Protein AF-X1M736-F1 (afdb_monomer_lite)

Sequence (127 aa):
PAIGIEYVVLSVEKREENIPIGVEASSPGFAVMFVMMGVCFAGVAMVQERHNKTLARLLTTPTEKFFIISGKMLGFFLVGFIQFMILILFGQLVLKVNWGNLPLGVLLLVVSYVLSVTGLGTLLSVV

InterPro domains:
  IPR013525 ABC-2 type transporter, transmembrane domain [PF12698] (29-126)
  IPR051449 ABC-2 integral membrane transporter component [PTHR30294] (28-126)

Radius of gyration: 24.33 Å; chains: 1; bounding box: 72×40×66 Å

Foldseek 3Di:
DDPDDPPPPPPPPPPCPVPPPPCQVVLVVVLLVVLLVLLLVLLVVLLVCVVVCVVVVVVVDPDDPVVVLVVSLVVSLVVSLVSSVVSVVCCCPPVVHPPDPDVVVVNVVSNVSSNVSSVVSSVSNVD

Secondary structure (DSSP, 8-state):
---------------------SHHHHHHHHHHHHHHHHHHHHHHHHHHHHHTTHHHHHTTSS--HHHHHHHHHHHHHHHHHHHHHHHHHHHHHTS-----S-HHHHHHHHHHHHHHHHHHHHHHHH-

Organism: NCBI:txid412755

Structure (mmCIF, N/CA/C/O backbone):
data_AF-X1M736-F1
#
_entry.id   AF-X1M736-F1
#
loop_
_atom_site.group_PDB
_atom_site.id
_atom_site.type_symbol
_atom_site.label_atom_id
_atom_site.label_alt_id
_atom_site.label_comp_id
_atom_site.label_asym_id
_atom_site.label_entity_id
_atom_site.label_seq_id
_atom_site.pdbx_PDB_ins_code
_atom_site.Cartn_x
_atom_site.Cartn_y
_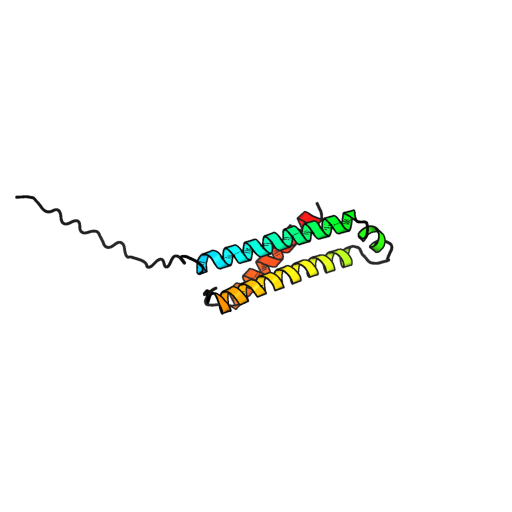atom_site.Cartn_z
_atom_site.occupancy
_atom_site.B_iso_or_equiv
_atom_site.auth_seq_id
_atom_site.auth_comp_id
_atom_site.auth_asym_id
_atom_site.auth_atom_id
_atom_site.pdbx_PDB_model_num
ATOM 1 N N . PRO A 1 1 ? 49.193 28.338 -42.596 1.00 42.94 1 PRO A N 1
ATOM 2 C CA . PRO A 1 1 ? 49.252 27.012 -41.938 1.00 42.94 1 PRO A CA 1
ATOM 3 C C . PRO A 1 1 ? 48.412 27.014 -40.651 1.00 42.94 1 PRO A C 1
ATOM 5 O O . PRO A 1 1 ? 48.881 27.448 -39.605 1.00 42.94 1 PRO A O 1
ATOM 8 N N . ALA A 1 2 ? 47.139 26.624 -40.758 1.00 45.28 2 ALA A N 1
ATOM 9 C CA . ALA A 1 2 ? 46.267 26.455 -39.601 1.00 45.28 2 ALA A CA 1
ATOM 10 C C . ALA A 1 2 ? 46.604 25.111 -38.943 1.00 45.28 2 ALA A C 1
ATOM 12 O O . ALA A 1 2 ? 46.474 24.063 -39.571 1.00 45.28 2 ALA A O 1
ATOM 13 N N . ILE A 1 3 ? 47.107 25.159 -37.711 1.00 56.50 3 ILE A N 1
ATOM 14 C CA . ILE A 1 3 ? 47.370 23.974 -36.895 1.00 56.50 3 ILE A CA 1
ATOM 15 C C . ILE A 1 3 ? 46.004 23.414 -36.492 1.00 56.50 3 ILE A C 1
ATOM 17 O O . ILE A 1 3 ? 45.302 24.002 -35.672 1.00 56.50 3 ILE A O 1
ATOM 21 N N . GLY A 1 4 ? 45.602 22.316 -37.134 1.00 55.03 4 GLY A N 1
ATOM 22 C CA . GLY A 1 4 ? 44.429 21.544 -36.747 1.00 55.03 4 GLY A CA 1
ATOM 23 C C . GLY A 1 4 ? 44.719 20.852 -35.425 1.00 55.03 4 GLY A C 1
ATOM 24 O O . GLY A 1 4 ? 45.518 19.922 -35.375 1.00 55.03 4 GLY A O 1
ATOM 25 N N . ILE A 1 5 ? 44.112 21.337 -34.346 1.00 62.44 5 ILE A N 1
ATOM 26 C CA . ILE A 1 5 ? 44.123 20.624 -33.074 1.00 62.44 5 ILE A CA 1
ATOM 27 C C . ILE A 1 5 ? 43.074 19.524 -33.202 1.00 62.44 5 ILE A C 1
ATOM 29 O O . ILE A 1 5 ? 41.871 19.778 -33.151 1.00 62.44 5 ILE A O 1
ATOM 33 N N . GLU A 1 6 ? 43.557 18.308 -33.432 1.00 60.00 6 GLU A N 1
ATOM 34 C CA . GLU A 1 6 ? 42.785 17.078 -33.355 1.00 60.00 6 GLU A CA 1
ATOM 35 C C . GLU A 1 6 ? 42.368 16.896 -31.895 1.00 60.00 6 GLU A C 1
ATOM 37 O O . GLU A 1 6 ? 43.147 16.478 -31.037 1.00 60.00 6 GLU A O 1
ATOM 42 N N . TYR A 1 7 ? 41.141 17.306 -31.578 1.00 61.19 7 TYR A N 1
ATOM 43 C CA . TYR A 1 7 ? 40.526 16.960 -30.311 1.00 61.19 7 TYR A CA 1
ATOM 44 C C . TYR A 1 7 ? 40.247 15.460 -30.364 1.00 61.19 7 TYR A C 1
ATOM 46 O O . TYR A 1 7 ? 39.211 14.999 -30.838 1.00 61.19 7 TYR A O 1
ATOM 54 N N . VAL A 1 8 ? 41.203 14.677 -29.874 1.00 55.94 8 VAL A N 1
ATOM 55 C CA . VAL A 1 8 ? 40.929 13.327 -29.399 1.00 55.94 8 VAL A CA 1
ATOM 56 C C . VAL A 1 8 ? 39.998 13.508 -28.208 1.00 55.94 8 VAL A C 1
ATOM 58 O O . VAL A 1 8 ? 40.424 13.652 -27.062 1.00 55.94 8 VAL A O 1
ATOM 61 N N . VAL A 1 9 ? 38.700 13.582 -28.500 1.00 59.16 9 VAL A N 1
ATOM 62 C CA . VAL A 1 9 ? 37.664 13.279 -27.527 1.00 59.16 9 VAL A CA 1
ATOM 63 C C . VAL A 1 9 ? 37.943 11.849 -27.115 1.00 59.16 9 VAL A C 1
ATOM 65 O O . VAL A 1 9 ? 37.606 10.900 -27.820 1.00 59.16 9 VAL A O 1
ATOM 68 N N . LEU A 1 10 ? 38.658 11.716 -25.996 1.00 52.56 10 LEU A N 1
ATOM 69 C CA . LEU A 1 10 ? 38.696 10.494 -25.222 1.00 52.56 10 LEU A CA 1
ATOM 70 C C . LEU A 1 10 ? 37.259 10.003 -25.189 1.00 52.56 10 LEU A C 1
ATOM 72 O O . LEU A 1 10 ? 36.377 10.700 -24.686 1.00 52.56 10 LEU A O 1
ATOM 76 N N . SER A 1 11 ? 37.045 8.869 -25.850 1.00 49.75 11 SER A N 1
ATOM 77 C CA . SER A 1 11 ? 35.806 8.125 -25.833 1.00 49.75 11 SER A CA 1
ATOM 78 C C . SER A 1 11 ? 35.463 7.928 -24.365 1.00 49.75 11 SER A C 1
ATOM 80 O O . SER A 1 11 ? 35.988 7.021 -23.724 1.00 49.75 11 SER A O 1
ATOM 82 N N . VAL A 1 12 ? 34.641 8.830 -23.816 1.00 52.44 12 VAL A N 1
ATOM 83 C CA . VAL A 1 12 ? 33.889 8.579 -22.597 1.00 52.44 12 VAL A CA 1
ATOM 84 C C . VAL A 1 12 ? 33.174 7.300 -22.937 1.00 52.44 12 VAL A C 1
ATOM 86 O O . VAL A 1 12 ? 32.336 7.291 -23.840 1.00 52.44 12 VAL A O 1
ATOM 89 N N . GLU A 1 13 ? 33.635 6.217 -22.322 1.00 48.62 13 GLU A N 1
ATOM 90 C CA . GLU A 1 13 ? 33.016 4.918 -22.408 1.00 48.62 13 GLU A CA 1
ATOM 91 C C . GLU A 1 13 ? 31.526 5.169 -22.272 1.00 48.62 13 GLU A C 1
ATOM 93 O O . GLU A 1 13 ? 31.043 5.575 -21.211 1.00 48.62 13 GLU A O 1
ATOM 98 N N . LYS A 1 14 ? 30.817 5.048 -23.397 1.00 46.84 14 LYS A N 1
ATOM 99 C CA . LYS A 1 14 ? 29.372 5.088 -23.434 1.00 46.84 14 LYS A CA 1
ATOM 100 C C . LYS A 1 14 ? 28.969 3.782 -22.782 1.00 46.84 14 LYS A C 1
ATOM 102 O O . LYS A 1 14 ? 28.615 2.818 -23.449 1.00 46.84 14 LYS A O 1
ATOM 107 N N . ARG A 1 15 ? 29.105 3.743 -21.455 1.00 46.59 15 ARG A N 1
ATOM 108 C CA . ARG A 1 15 ? 28.325 2.879 -20.605 1.00 46.59 15 ARG A CA 1
ATOM 109 C C . ARG A 1 15 ? 26.919 3.183 -21.078 1.00 46.59 15 ARG A C 1
ATOM 111 O O . ARG A 1 15 ? 26.453 4.313 -20.928 1.00 46.59 15 ARG A O 1
ATOM 118 N N . GLU A 1 16 ? 26.311 2.235 -21.778 1.00 49.12 16 GLU A N 1
ATOM 119 C CA . GLU A 1 16 ? 24.872 2.219 -21.953 1.00 49.12 16 GLU A CA 1
ATOM 120 C C . GLU A 1 16 ? 24.294 2.105 -20.545 1.00 49.12 16 GLU A C 1
ATOM 122 O O . GLU A 1 16 ? 23.939 1.038 -20.052 1.00 49.12 16 GLU A O 1
ATOM 127 N N . GLU A 1 17 ? 24.303 3.227 -19.834 1.00 49.50 17 GLU A N 1
ATOM 128 C CA . GLU A 1 17 ? 23.457 3.472 -18.702 1.00 49.50 17 GLU A CA 1
ATOM 129 C C . GLU A 1 17 ? 22.079 3.513 -19.331 1.00 49.50 17 GLU A C 1
ATOM 131 O O . GLU A 1 17 ? 21.627 4.523 -19.868 1.00 49.50 17 GLU A O 1
ATOM 136 N N . ASN A 1 18 ? 21.498 2.321 -19.420 1.00 50.50 18 ASN A N 1
ATOM 137 C CA . ASN A 1 18 ? 20.158 2.069 -19.893 1.00 50.50 18 ASN A CA 1
ATOM 138 C C . ASN A 1 18 ? 19.234 2.630 -18.810 1.00 50.50 18 ASN A C 1
ATOM 140 O O . ASN A 1 18 ? 18.670 1.899 -18.002 1.00 50.50 18 ASN A O 1
ATOM 144 N N . ILE A 1 19 ? 19.220 3.962 -18.698 1.00 54.72 19 ILE A N 1
ATOM 145 C CA . ILE A 1 19 ? 18.288 4.711 -17.874 1.00 54.72 19 ILE A CA 1
ATOM 146 C C . ILE A 1 19 ? 16.929 4.321 -18.443 1.00 54.72 19 ILE A C 1
ATOM 148 O O . ILE A 1 19 ? 16.674 4.644 -19.607 1.00 54.72 19 ILE A O 1
ATOM 152 N N . PRO A 1 20 ? 16.085 3.589 -17.698 1.00 57.00 20 PRO A N 1
ATOM 153 C CA . PRO A 1 20 ? 14.791 3.200 -18.218 1.00 57.00 20 PRO A CA 1
ATOM 154 C C . PRO A 1 20 ? 14.022 4.489 -18.519 1.00 57.00 20 PRO A C 1
ATOM 156 O O . PRO A 1 20 ? 13.651 5.238 -17.619 1.00 57.00 20 PRO A O 1
ATOM 159 N N . ILE A 1 21 ? 13.845 4.801 -19.799 1.00 61.88 21 ILE A N 1
ATOM 160 C CA . ILE A 1 21 ? 13.140 5.993 -20.265 1.00 61.88 21 ILE A CA 1
ATOM 161 C C . ILE A 1 21 ? 11.727 5.585 -20.682 1.00 61.88 21 ILE A C 1
ATOM 163 O O . ILE A 1 21 ? 11.530 4.647 -21.448 1.00 61.88 21 ILE A O 1
ATOM 167 N N . GLY A 1 22 ? 10.718 6.285 -20.160 1.00 70.25 22 GLY A N 1
ATOM 168 C CA . GLY A 1 22 ? 9.310 6.048 -20.493 1.00 70.25 22 GLY A CA 1
ATOM 169 C C . GLY A 1 22 ? 8.551 5.186 -19.478 1.00 70.25 22 GLY A C 1
ATOM 170 O O . GLY A 1 22 ? 8.618 5.412 -18.267 1.00 70.25 22 GLY A O 1
ATOM 171 N N . VAL A 1 23 ? 7.751 4.238 -19.977 1.00 67.69 23 VAL A N 1
ATOM 172 C CA . VAL A 1 23 ? 6.797 3.445 -19.176 1.00 67.69 23 VAL A CA 1
ATOM 173 C C . VAL A 1 23 ? 7.467 2.549 -18.135 1.00 67.69 23 VAL A C 1
ATOM 175 O O . VAL A 1 23 ? 6.888 2.345 -17.072 1.00 67.69 23 VAL A O 1
ATOM 178 N N . GLU A 1 24 ? 8.692 2.080 -18.378 1.00 69.56 24 GLU A N 1
ATOM 179 C CA . GLU A 1 24 ? 9.403 1.192 -17.449 1.00 69.56 24 GLU A CA 1
ATOM 180 C C . GLU A 1 24 ? 9.816 1.890 -16.145 1.00 69.56 24 GLU A C 1
ATOM 182 O O . GLU A 1 24 ? 9.671 1.311 -15.072 1.00 69.56 24 GLU A O 1
ATOM 187 N N . ALA A 1 25 ? 10.238 3.158 -16.207 1.00 73.00 25 ALA A N 1
ATOM 188 C CA . ALA A 1 25 ? 10.543 3.949 -15.010 1.00 73.00 25 ALA A CA 1
ATOM 189 C C . ALA A 1 25 ? 9.293 4.552 -14.354 1.00 73.00 25 ALA A C 1
ATOM 191 O O . ALA A 1 25 ? 9.259 4.755 -13.141 1.00 73.00 25 ALA A O 1
ATOM 192 N N . SER A 1 26 ? 8.253 4.835 -15.142 1.00 78.88 26 SER A N 1
ATOM 193 C CA . SER A 1 26 ? 7.039 5.495 -14.642 1.00 78.88 26 SER A CA 1
ATOM 194 C C . SER A 1 26 ? 6.057 4.511 -13.991 1.00 78.88 26 SER A C 1
ATOM 196 O O . SER A 1 26 ? 5.346 4.871 -13.052 1.00 78.88 26 SER A O 1
ATOM 198 N N . SER A 1 27 ? 6.016 3.259 -14.460 1.00 79.44 27 SER A N 1
ATOM 199 C CA . SER A 1 27 ? 5.075 2.231 -13.991 1.00 79.44 27 SER A CA 1
ATOM 200 C C . SER A 1 27 ? 5.189 1.921 -12.485 1.00 79.44 27 SER A C 1
ATOM 202 O O .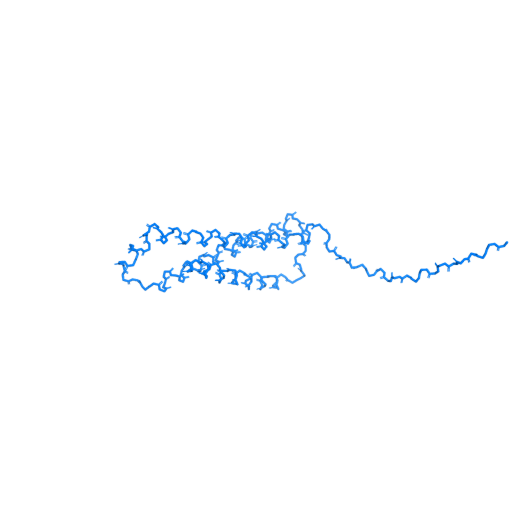 SER A 1 27 ? 4.146 1.913 -11.820 1.00 79.44 27 SER A O 1
ATOM 204 N N . PRO A 1 28 ? 6.393 1.771 -11.894 1.00 79.50 28 PRO A N 1
ATOM 205 C CA . PRO A 1 28 ? 6.537 1.595 -10.449 1.00 79.50 28 PRO A CA 1
ATOM 206 C C . PRO A 1 28 ? 6.045 2.813 -9.657 1.00 79.50 28 PRO A C 1
ATOM 208 O O . PRO A 1 28 ? 5.380 2.656 -8.635 1.00 79.50 28 PRO A O 1
ATOM 211 N N . GLY A 1 29 ? 6.315 4.028 -10.150 1.00 83.50 29 GLY A N 1
ATOM 212 C CA . GLY A 1 29 ? 5.872 5.270 -9.512 1.00 83.50 29 GLY A CA 1
ATOM 213 C C . GLY A 1 29 ? 4.349 5.377 -9.434 1.00 83.50 29 GLY A C 1
ATOM 214 O O . GLY A 1 29 ? 3.802 5.687 -8.374 1.00 83.50 29 GLY A O 1
ATOM 215 N N . PHE A 1 30 ? 3.648 5.036 -10.520 1.00 84.62 30 PHE A N 1
ATOM 216 C CA . PHE A 1 30 ? 2.185 4.980 -10.512 1.00 84.62 30 PHE A CA 1
ATOM 217 C C . PHE A 1 30 ? 1.649 3.914 -9.556 1.00 84.62 30 PHE A C 1
ATOM 219 O O . PHE A 1 30 ? 0.695 4.187 -8.828 1.00 84.62 30 PHE A O 1
ATOM 226 N N . ALA A 1 31 ? 2.264 2.729 -9.504 1.00 83.44 31 ALA A N 1
ATOM 227 C CA . ALA A 1 31 ? 1.830 1.674 -8.589 1.00 83.44 31 ALA A CA 1
ATOM 228 C C . ALA A 1 31 ? 1.905 2.112 -7.117 1.00 83.44 31 ALA A C 1
ATOM 230 O O . ALA A 1 31 ? 0.943 1.943 -6.364 1.00 83.44 31 ALA A O 1
ATOM 231 N N . VAL A 1 32 ? 3.012 2.753 -6.735 1.00 85.56 32 VAL A N 1
ATOM 232 C CA . VAL A 1 32 ? 3.209 3.342 -5.401 1.00 85.56 32 VAL A CA 1
ATOM 233 C C . VAL A 1 32 ? 2.163 4.428 -5.128 1.00 85.56 32 VAL A C 1
ATOM 235 O O . VAL A 1 32 ? 1.496 4.397 -4.094 1.00 85.56 32 VAL A O 1
ATOM 238 N N . MET A 1 33 ? 1.950 5.354 -6.067 1.00 88.38 33 MET A N 1
ATOM 239 C CA . MET A 1 33 ? 0.959 6.427 -5.921 1.00 88.38 33 MET A CA 1
ATOM 240 C C . MET A 1 33 ? -0.457 5.882 -5.687 1.00 88.38 33 MET A C 1
ATOM 242 O O . MET A 1 33 ? -1.148 6.341 -4.775 1.00 88.38 33 MET A O 1
ATOM 246 N N . PHE A 1 34 ? -0.891 4.898 -6.477 1.00 86.31 34 PHE A N 1
ATOM 247 C CA . PHE A 1 34 ? -2.230 4.320 -6.360 1.00 86.31 34 PHE A CA 1
ATOM 248 C C . PHE A 1 34 ? -2.466 3.645 -5.012 1.00 86.31 34 PHE A C 1
ATOM 250 O O . PHE A 1 34 ? -3.557 3.772 -4.452 1.00 86.31 34 PHE A O 1
ATOM 257 N N . VAL A 1 35 ? -1.459 2.957 -4.476 1.00 86.19 35 VAL A N 1
ATOM 258 C CA . VAL A 1 35 ? -1.573 2.326 -3.157 1.00 86.19 35 VAL A CA 1
ATOM 259 C C . VAL A 1 35 ? -1.558 3.352 -2.038 1.00 86.19 35 VAL A C 1
ATOM 261 O O . VAL A 1 35 ? -2.383 3.261 -1.130 1.00 86.19 35 VAL A O 1
ATOM 264 N N . MET A 1 36 ? -0.719 4.383 -2.133 1.00 87.06 36 MET A N 1
ATOM 265 C CA . MET A 1 36 ? -0.724 5.468 -1.151 1.00 87.06 36 MET A CA 1
ATOM 266 C C . MET A 1 36 ? -2.072 6.201 -1.119 1.00 87.06 36 MET A C 1
ATOM 268 O O . MET A 1 36 ? -2.628 6.462 -0.051 1.00 87.06 36 MET A O 1
ATOM 272 N N . MET A 1 37 ? -2.644 6.466 -2.294 1.00 87.88 37 MET A N 1
ATOM 273 C CA . MET A 1 37 ? -3.967 7.073 -2.431 1.00 87.88 37 MET A CA 1
ATOM 274 C C . MET A 1 37 ? -5.077 6.162 -1.887 1.00 87.88 37 MET A C 1
ATOM 276 O O . MET A 1 37 ? -5.955 6.636 -1.164 1.00 87.88 37 MET A O 1
ATOM 280 N N . GLY A 1 38 ? -5.019 4.858 -2.176 1.00 84.75 38 GLY A N 1
ATOM 281 C CA . GLY A 1 38 ? -5.961 3.868 -1.646 1.00 84.75 38 GLY A CA 1
ATOM 282 C C . GLY A 1 38 ? -5.978 3.840 -0.117 1.00 84.75 38 GLY A C 1
ATOM 283 O O . GLY A 1 38 ? -7.049 3.811 0.492 1.00 84.75 38 GLY A O 1
ATOM 284 N N . VAL A 1 39 ? -4.809 3.946 0.514 1.00 81.38 39 VAL A N 1
ATOM 285 C CA . VAL A 1 39 ? -4.712 3.985 1.975 1.00 81.38 39 VAL A CA 1
ATOM 286 C C . VAL A 1 39 ? -5.220 5.297 2.572 1.00 81.38 39 VAL A C 1
ATOM 288 O O . VAL A 1 39 ? -5.904 5.258 3.596 1.00 81.38 39 VAL A O 1
ATOM 291 N N . CYS A 1 40 ? -4.993 6.443 1.928 1.00 83.00 40 CYS A N 1
ATOM 292 C CA . CYS A 1 40 ? -5.633 7.695 2.344 1.00 83.00 40 CYS A CA 1
ATOM 293 C C . CYS A 1 40 ? -7.167 7.582 2.325 1.00 83.00 40 CYS A C 1
ATOM 295 O O . CYS A 1 40 ? -7.824 7.982 3.287 1.00 83.00 40 CYS A O 1
ATOM 297 N N . PHE A 1 41 ? -7.749 6.992 1.276 1.00 82.75 41 PHE A N 1
ATOM 298 C CA . PHE A 1 41 ? -9.197 6.770 1.221 1.00 82.75 41 PHE A CA 1
ATOM 299 C C . PHE A 1 41 ? -9.693 5.792 2.287 1.00 82.75 41 PHE A C 1
ATOM 301 O O . PHE A 1 41 ? -10.726 6.049 2.908 1.00 82.75 41 PHE A O 1
ATOM 308 N N . ALA A 1 42 ? -8.955 4.709 2.537 1.00 77.06 42 ALA A N 1
ATOM 309 C CA . ALA A 1 42 ? -9.265 3.767 3.609 1.00 77.06 42 ALA A CA 1
ATOM 310 C C . ALA A 1 42 ? -9.265 4.453 4.986 1.00 77.06 42 ALA A C 1
ATOM 312 O O . ALA A 1 42 ? -10.174 4.227 5.789 1.00 77.06 42 ALA A O 1
ATOM 313 N N . GLY A 1 43 ? -8.304 5.349 5.229 1.00 78.00 43 GLY A N 1
ATOM 314 C CA . GLY A 1 43 ? -8.249 6.138 6.457 1.00 78.00 43 GLY A CA 1
ATOM 315 C C . GLY A 1 43 ? -9.443 7.078 6.613 1.00 78.00 43 GLY A C 1
ATOM 316 O O . GLY A 1 43 ? -10.100 7.081 7.654 1.00 78.00 43 GLY A O 1
ATOM 317 N N . VAL A 1 44 ? -9.810 7.803 5.552 1.00 79.06 44 VAL A N 1
ATOM 318 C CA . VAL A 1 44 ? -11.009 8.662 5.551 1.00 79.06 44 VAL A CA 1
ATOM 319 C C . VAL A 1 44 ? -12.281 7.850 5.818 1.00 79.06 44 VAL A C 1
ATOM 321 O O . VAL A 1 44 ? -13.124 8.280 6.608 1.00 79.06 44 VAL A O 1
ATOM 324 N N . ALA A 1 45 ? -12.422 6.670 5.210 1.00 76.00 45 ALA A N 1
ATOM 325 C CA . ALA A 1 45 ? -13.569 5.789 5.432 1.00 76.00 45 ALA A CA 1
ATOM 326 C C . ALA A 1 45 ? -13.667 5.324 6.897 1.00 76.00 45 ALA A C 1
ATOM 328 O O . ALA A 1 45 ? -14.752 5.343 7.483 1.00 76.00 45 ALA A O 1
ATOM 329 N N . MET A 1 46 ? -12.533 4.984 7.516 1.00 72.00 46 MET A N 1
ATOM 330 C CA . MET A 1 46 ? -12.476 4.593 8.927 1.00 72.00 46 MET A CA 1
ATOM 331 C C . MET A 1 46 ? -12.848 5.752 9.867 1.00 72.00 46 MET A C 1
ATOM 333 O O . MET A 1 46 ? -13.600 5.557 10.829 1.00 72.00 46 MET A O 1
ATOM 337 N N . VAL A 1 47 ? -12.383 6.970 9.574 1.00 72.81 47 VAL A N 1
ATOM 338 C CA . VAL A 1 47 ? -12.759 8.180 10.326 1.00 72.81 47 VAL A CA 1
ATOM 339 C C . VAL A 1 47 ? -14.257 8.475 10.177 1.00 72.81 47 VAL A C 1
ATOM 341 O O . VAL A 1 47 ? -14.929 8.781 11.167 1.00 72.81 47 VAL A O 1
ATOM 344 N N . GLN A 1 48 ? -14.823 8.315 8.977 1.00 70.88 48 GLN A N 1
ATOM 345 C CA . GLN A 1 48 ? -16.263 8.487 8.751 1.00 70.88 48 GLN A CA 1
ATOM 346 C C . GLN A 1 48 ? -17.113 7.463 9.514 1.00 70.88 48 GLN A C 1
ATOM 348 O O . GLN A 1 48 ? -18.124 7.836 10.110 1.00 70.88 48 GLN A O 1
ATOM 353 N N . GLU A 1 49 ? -16.714 6.191 9.568 1.00 66.50 49 GLU A N 1
ATOM 354 C CA . GLU A 1 49 ? -17.417 5.180 10.374 1.00 66.50 49 GLU A CA 1
ATOM 355 C C . GLU A 1 49 ? -17.416 5.505 11.869 1.00 66.50 49 GLU A C 1
ATOM 357 O O . GLU A 1 49 ? -18.402 5.236 12.567 1.00 66.50 49 GLU A O 1
ATOM 362 N N . ARG A 1 50 ? -16.326 6.100 12.368 1.00 64.94 50 ARG A N 1
ATOM 363 C CA . ARG A 1 50 ? -16.250 6.596 13.746 1.00 64.94 50 ARG A CA 1
ATOM 364 C C . ARG A 1 50 ? -17.248 7.734 13.965 1.00 64.94 50 ARG A C 1
ATOM 366 O O . ARG A 1 50 ? -17.960 7.730 14.971 1.00 64.94 50 ARG A O 1
ATOM 373 N N . HIS A 1 51 ? -17.333 8.669 13.019 1.00 61.41 51 HIS A N 1
ATOM 374 C CA . HIS A 1 51 ? -18.226 9.826 13.102 1.00 61.41 51 HIS A CA 1
ATOM 375 C C . HIS A 1 51 ? -19.711 9.434 12.991 1.00 61.41 51 HIS A C 1
ATOM 377 O O . HIS A 1 51 ? -20.546 9.956 13.729 1.00 61.41 51 HIS A O 1
ATOM 383 N N . ASN A 1 52 ? -20.029 8.419 12.182 1.00 62.19 52 ASN A N 1
ATOM 384 C CA . ASN A 1 52 ? -21.382 7.874 12.016 1.00 62.19 52 ASN A CA 1
ATOM 385 C C . ASN A 1 52 ? -21.879 7.018 13.201 1.00 62.19 52 ASN A C 1
ATOM 387 O O . ASN A 1 52 ? -22.958 6.434 13.129 1.00 62.19 52 ASN A O 1
ATOM 391 N N . LYS A 1 53 ? -21.128 6.936 14.312 1.00 56.06 53 LYS A N 1
ATOM 392 C CA . LYS A 1 53 ? -21.489 6.208 15.549 1.00 56.06 53 LYS A CA 1
ATOM 393 C C . LYS A 1 53 ? -21.813 4.711 15.374 1.00 56.06 53 LYS A C 1
ATOM 395 O O . LYS A 1 53 ? -22.226 4.069 16.340 1.00 56.06 53 LYS A O 1
ATOM 400 N N . THR A 1 54 ? -21.541 4.096 14.221 1.00 58.41 54 THR A N 1
ATOM 401 C CA . THR A 1 54 ? -21.656 2.635 14.033 1.00 58.41 54 THR A CA 1
ATOM 402 C C . THR A 1 54 ? -20.704 1.888 14.970 1.00 58.41 54 THR A C 1
ATOM 404 O O . THR A 1 54 ? -21.070 0.870 15.556 1.00 58.41 54 THR A O 1
ATOM 407 N N . LEU A 1 55 ? -19.519 2.460 15.215 1.00 52.16 55 LEU A N 1
ATOM 408 C CA . LEU A 1 55 ? -18.547 1.946 16.182 1.00 52.16 55 LEU A CA 1
ATOM 409 C C . LEU A 1 55 ? -19.097 1.949 17.624 1.00 52.16 55 LEU A C 1
ATOM 411 O O . LEU A 1 55 ? -18.820 1.031 18.388 1.00 52.16 55 LEU A O 1
ATOM 415 N N . ALA A 1 56 ? -19.937 2.929 17.985 1.00 53.12 56 ALA A N 1
ATOM 416 C CA . ALA A 1 56 ? -20.581 2.994 19.300 1.00 53.12 56 ALA A CA 1
ATOM 417 C C . ALA A 1 56 ? -21.659 1.907 19.483 1.00 53.12 56 ALA A C 1
ATOM 419 O O . ALA A 1 56 ? -21.829 1.418 20.595 1.00 53.12 56 ALA A O 1
ATOM 420 N N . ARG A 1 57 ? -22.328 1.477 18.400 1.00 56.50 57 ARG A N 1
ATOM 421 C CA . ARG A 1 57 ? -23.260 0.327 18.399 1.00 56.50 57 ARG A CA 1
ATOM 422 C C . ARG A 1 57 ? -22.560 -1.035 18.391 1.00 56.50 57 ARG A C 1
ATOM 424 O O . ARG A 1 57 ? -23.125 -2.009 18.868 1.00 56.50 57 ARG A O 1
ATOM 431 N N . LEU A 1 58 ? -21.346 -1.132 17.853 1.00 54.81 58 LEU A N 1
ATOM 432 C CA . LEU A 1 58 ? -20.542 -2.361 17.917 1.00 54.81 58 LEU A CA 1
ATOM 433 C C . LEU A 1 58 ? -19.927 -2.567 19.310 1.00 54.81 58 LEU A C 1
ATOM 435 O O . LEU A 1 58 ? -19.841 -3.697 19.779 1.00 54.81 58 LEU A O 1
ATOM 439 N N . LEU A 1 59 ? -19.597 -1.477 20.009 1.00 53.62 59 LEU A N 1
ATOM 440 C CA . LEU A 1 59 ? -19.075 -1.482 21.381 1.00 53.62 59 LEU A CA 1
ATOM 441 C C . LEU A 1 59 ? -20.088 -1.906 22.457 1.00 53.62 59 LEU A C 1
ATOM 443 O O . LEU A 1 59 ? -19.683 -2.165 23.587 1.00 53.62 59 LEU A O 1
ATOM 447 N N . THR A 1 60 ? -21.381 -1.985 22.132 1.00 54.59 60 THR A N 1
ATOM 448 C CA . THR A 1 60 ? -22.404 -2.554 23.028 1.00 54.59 60 THR A CA 1
ATOM 449 C C . THR A 1 60 ? -22.498 -4.082 22.930 1.00 54.59 60 THR A C 1
ATOM 451 O O . THR A 1 60 ? -23.256 -4.693 23.674 1.00 54.59 60 THR A O 1
ATOM 454 N N . THR A 1 61 ? -21.739 -4.705 22.022 1.00 55.69 61 THR A N 1
ATOM 455 C CA . THR A 1 61 ? -21.616 -6.165 21.871 1.00 55.69 61 THR A CA 1
ATOM 456 C C . THR A 1 61 ? -20.358 -6.618 22.630 1.00 55.69 61 THR A C 1
ATOM 458 O O . THR A 1 61 ? -19.366 -5.887 22.590 1.00 55.69 61 THR A O 1
ATOM 461 N N . PRO A 1 62 ? -20.343 -7.773 23.329 1.00 54.09 62 PRO A N 1
ATOM 462 C CA . PRO A 1 62 ? -19.218 -8.223 24.162 1.00 54.09 62 PRO A CA 1
ATOM 463 C C . PRO A 1 62 ? -18.052 -8.759 23.310 1.00 54.09 62 PRO A C 1
ATOM 465 O O . PRO A 1 62 ? -17.636 -9.906 23.426 1.00 54.09 62 PRO A O 1
ATOM 468 N N . THR A 1 63 ? -17.543 -7.928 22.411 1.00 57.50 63 THR A N 1
ATOM 469 C CA . THR A 1 63 ? -16.422 -8.212 21.515 1.00 57.50 63 THR A CA 1
ATOM 470 C C . THR A 1 63 ? -15.304 -7.229 21.816 1.00 57.50 63 THR A C 1
ATOM 472 O O . THR A 1 63 ? -15.520 -6.016 21.837 1.00 57.50 63 THR A O 1
ATOM 475 N N . GLU A 1 64 ? -14.101 -7.743 22.062 1.00 60.16 64 GLU A N 1
ATOM 476 C CA . GLU A 1 64 ? -12.935 -6.910 22.344 1.00 60.16 64 GLU A CA 1
ATOM 477 C C . GLU A 1 64 ? -12.641 -5.946 21.187 1.00 60.16 64 GLU A C 1
ATOM 479 O O . GLU A 1 64 ? -12.580 -6.334 20.018 1.00 60.16 64 GLU A O 1
ATOM 484 N N . LYS A 1 65 ? -12.383 -4.674 21.520 1.00 62.91 65 LYS A N 1
ATOM 485 C CA . LYS A 1 65 ? -12.047 -3.613 20.548 1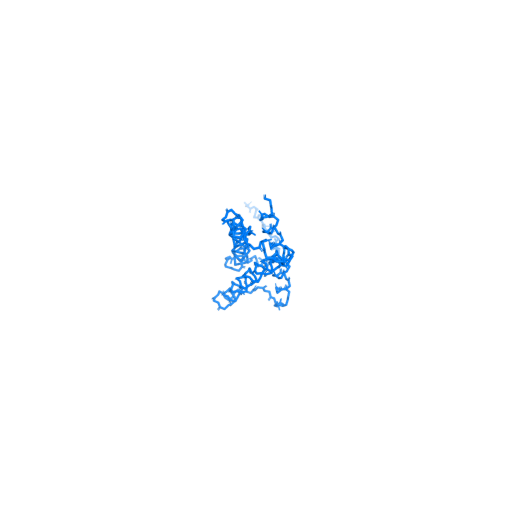.00 62.91 65 LYS A CA 1
ATOM 486 C C . LYS A 1 65 ? -10.857 -3.989 19.659 1.00 62.91 65 LYS A C 1
ATOM 488 O O . LYS A 1 65 ? -10.775 -3.543 18.517 1.00 62.91 65 LYS A O 1
ATOM 493 N N . PHE A 1 66 ? -9.958 -4.819 20.188 1.00 63.12 66 PHE A N 1
ATOM 494 C CA . PHE A 1 66 ? -8.756 -5.289 19.512 1.00 63.12 66 PHE A CA 1
ATOM 495 C C . PHE A 1 66 ? -9.068 -6.162 18.287 1.00 63.12 66 PHE A C 1
ATOM 497 O O . PHE A 1 66 ? -8.461 -5.961 17.240 1.00 63.12 66 PHE A O 1
ATOM 504 N N . PHE A 1 67 ? -10.066 -7.052 18.371 1.00 68.44 67 PHE A N 1
ATOM 505 C CA . PHE A 1 67 ? -10.489 -7.899 17.246 1.00 68.44 67 PHE A CA 1
ATOM 506 C C . PHE A 1 67 ? -11.129 -7.098 16.106 1.00 68.44 67 PHE A C 1
ATOM 508 O O . PHE A 1 67 ? -10.948 -7.417 14.932 1.00 68.44 67 PHE A O 1
ATOM 515 N N . ILE A 1 68 ? -11.858 -6.032 16.443 1.00 69.31 68 ILE A N 1
ATOM 516 C CA . ILE A 1 68 ? -12.494 -5.162 15.446 1.00 69.31 68 ILE A CA 1
ATOM 517 C C . ILE A 1 68 ? -11.430 -4.351 14.701 1.00 69.31 68 ILE A C 1
ATOM 519 O O . ILE A 1 68 ? -11.474 -4.266 13.475 1.00 69.31 68 ILE A O 1
ATOM 523 N N . ILE A 1 69 ? -10.463 -3.780 15.428 1.00 73.50 69 ILE A N 1
ATOM 524 C CA . ILE A 1 69 ? -9.355 -3.024 14.832 1.00 73.50 69 ILE A CA 1
ATOM 525 C C . ILE A 1 69 ? -8.492 -3.937 13.956 1.00 73.50 69 ILE A C 1
ATOM 527 O O . ILE A 1 69 ? -8.236 -3.591 12.805 1.00 73.50 69 ILE A O 1
ATOM 531 N N . SER A 1 70 ? -8.092 -5.110 14.455 1.00 72.69 70 SER A N 1
ATOM 532 C CA . SER A 1 70 ? -7.176 -5.998 13.734 1.00 72.69 70 SER A CA 1
ATOM 533 C C . SER A 1 70 ? -7.797 -6.548 12.449 1.00 72.69 70 SER A C 1
ATOM 535 O O . SER A 1 70 ? -7.140 -6.542 11.408 1.00 72.69 70 SER A O 1
ATOM 537 N N . GLY A 1 71 ? -9.080 -6.926 12.474 1.00 76.31 71 GLY A N 1
ATOM 538 C CA . GLY A 1 71 ? -9.807 -7.359 11.278 1.00 76.31 71 GLY A CA 1
ATOM 539 C C . GLY A 1 71 ? -9.916 -6.256 10.221 1.00 76.31 71 GLY A C 1
ATOM 540 O O . GLY A 1 71 ? -9.745 -6.514 9.030 1.00 76.31 71 GLY A O 1
ATOM 541 N N . LYS A 1 72 ? -10.121 -5.006 10.649 1.00 77.88 72 LYS A N 1
ATOM 542 C CA . LYS A 1 72 ? -10.148 -3.840 9.753 1.00 77.88 72 LYS A CA 1
ATOM 543 C C . LYS A 1 72 ? -8.785 -3.544 9.135 1.00 77.88 72 LYS A C 1
ATOM 545 O O . LYS A 1 72 ? -8.699 -3.345 7.926 1.00 77.88 72 LYS A O 1
ATOM 550 N N . MET A 1 73 ? -7.730 -3.552 9.952 1.00 78.62 73 MET A N 1
ATOM 551 C CA . MET A 1 73 ? -6.351 -3.371 9.486 1.00 78.62 73 MET A CA 1
ATOM 552 C C . MET A 1 73 ? -5.983 -4.438 8.453 1.00 78.62 73 MET A C 1
ATOM 554 O O . MET A 1 73 ? -5.444 -4.108 7.398 1.00 78.62 73 MET A O 1
ATOM 558 N N . LEU A 1 74 ? -6.327 -5.701 8.723 1.00 82.06 74 LEU A N 1
ATOM 559 C CA . LEU A 1 74 ? -6.100 -6.807 7.795 1.00 82.06 74 LEU A CA 1
ATOM 560 C C . LEU A 1 74 ? -6.893 -6.620 6.492 1.00 82.06 74 LEU A C 1
ATOM 562 O O . LEU A 1 74 ? -6.369 -6.877 5.412 1.00 82.06 74 LEU A O 1
ATOM 566 N N . GLY A 1 75 ? -8.132 -6.130 6.582 1.00 81.50 75 GLY A N 1
ATOM 567 C CA . GLY A 1 75 ? -8.947 -5.787 5.419 1.00 81.50 75 GLY A CA 1
ATOM 568 C C . GLY A 1 75 ? -8.290 -4.724 4.536 1.00 81.50 75 GLY A C 1
ATOM 569 O O . GLY A 1 75 ? -8.184 -4.916 3.328 1.00 81.50 75 GLY A O 1
ATOM 570 N N . PHE A 1 76 ? -7.783 -3.638 5.124 1.00 81.12 76 PHE A N 1
ATOM 571 C CA . PHE A 1 76 ? -7.073 -2.595 4.374 1.00 81.12 76 PHE A CA 1
ATOM 572 C C . PHE A 1 76 ? -5.764 -3.091 3.762 1.00 81.12 76 PHE A C 1
ATOM 574 O O . PHE A 1 76 ? -5.492 -2.791 2.599 1.00 81.12 76 PHE A O 1
ATOM 581 N N . PHE A 1 77 ? -5.006 -3.906 4.498 1.00 82.88 77 PHE A N 1
ATOM 582 C CA . PHE A 1 77 ? -3.819 -4.570 3.967 1.00 82.88 77 PHE A CA 1
ATOM 583 C C . PHE A 1 77 ? -4.157 -5.429 2.742 1.00 82.88 77 PHE A C 1
ATOM 585 O O . PHE A 1 77 ? -3.514 -5.300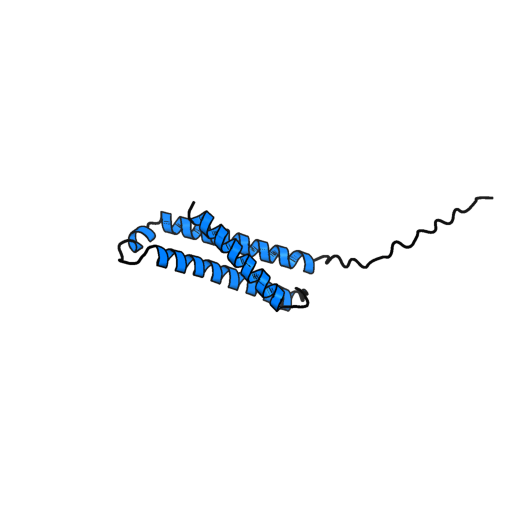 1.703 1.00 82.88 77 PHE A O 1
ATOM 592 N N . LEU A 1 78 ? -5.190 -6.272 2.836 1.00 84.94 78 LEU A N 1
ATOM 593 C CA . LEU A 1 78 ? -5.610 -7.156 1.747 1.00 84.94 78 LEU A CA 1
ATOM 594 C C . LEU A 1 78 ? -6.093 -6.373 0.526 1.00 84.94 78 LEU A C 1
ATOM 596 O O . LEU A 1 78 ? -5.709 -6.705 -0.593 1.00 84.94 78 LEU A O 1
ATOM 600 N N . VAL A 1 79 ? -6.890 -5.322 0.724 1.00 84.94 79 VAL A N 1
ATOM 601 C CA . VAL A 1 79 ? -7.355 -4.462 -0.374 1.00 84.94 79 VAL A CA 1
ATOM 602 C C . VAL A 1 79 ? -6.171 -3.794 -1.075 1.00 84.94 79 VAL A C 1
ATOM 604 O O . VAL A 1 79 ? -6.079 -3.868 -2.300 1.00 84.94 79 VAL A O 1
ATOM 607 N N . GLY A 1 80 ? -5.232 -3.210 -0.321 1.00 83.31 80 GLY A N 1
ATOM 608 C CA . GLY A 1 80 ? -4.028 -2.591 -0.884 1.00 83.31 80 GLY A CA 1
ATOM 609 C C . GLY A 1 80 ? -3.119 -3.599 -1.592 1.00 83.31 80 GLY A C 1
ATOM 610 O O . GLY A 1 80 ? -2.602 -3.316 -2.672 1.00 83.31 80 GLY A O 1
ATOM 611 N N . PHE A 1 81 ? -2.975 -4.802 -1.033 1.00 85.06 81 PHE A N 1
ATOM 612 C CA . PHE A 1 81 ? -2.195 -5.884 -1.630 1.00 85.06 81 PHE A CA 1
ATOM 613 C C . PHE A 1 81 ? -2.796 -6.360 -2.957 1.00 85.06 81 PHE A C 1
ATOM 615 O O . PHE A 1 81 ? -2.083 -6.467 -3.956 1.00 85.06 81 PHE A O 1
ATOM 622 N N . ILE A 1 82 ? -4.111 -6.591 -2.992 1.00 88.31 82 ILE A N 1
ATOM 623 C CA . ILE A 1 82 ? -4.832 -6.986 -4.208 1.00 88.31 82 ILE A CA 1
ATOM 624 C C . ILE A 1 82 ? -4.741 -5.874 -5.259 1.00 88.31 82 ILE A C 1
ATOM 626 O O . ILE A 1 82 ? -4.432 -6.156 -6.416 1.00 88.31 82 ILE A O 1
ATOM 630 N N . GLN A 1 83 ? -4.938 -4.611 -4.866 1.00 87.25 83 GLN A N 1
ATOM 631 C CA . GLN A 1 83 ? -4.809 -3.459 -5.761 1.00 87.25 83 GLN A CA 1
ATOM 632 C C . GLN A 1 83 ? -3.402 -3.370 -6.374 1.00 87.25 83 GLN A C 1
ATOM 634 O O . GLN A 1 83 ? -3.275 -3.210 -7.589 1.00 87.25 83 GLN A O 1
ATOM 639 N N . PHE A 1 84 ? -2.346 -3.509 -5.563 1.00 85.31 84 PHE A N 1
ATOM 640 C CA . PHE A 1 84 ? -0.965 -3.492 -6.054 1.00 85.31 84 PHE A CA 1
ATOM 641 C C . PHE A 1 84 ? -0.699 -4.668 -7.005 1.00 85.31 84 PHE A C 1
ATOM 643 O O . PHE A 1 84 ? -0.101 -4.482 -8.065 1.00 85.31 84 PHE A O 1
ATOM 650 N N . MET A 1 85 ? -1.176 -5.871 -6.665 1.00 85.56 85 MET A N 1
ATOM 651 C CA . MET A 1 85 ? -1.040 -7.054 -7.523 1.00 85.56 85 MET A CA 1
ATOM 652 C C . MET A 1 85 ? -1.698 -6.859 -8.885 1.00 85.56 85 MET A C 1
ATOM 654 O O . MET A 1 85 ? -1.093 -7.200 -9.899 1.00 85.56 85 MET A O 1
ATOM 658 N N . ILE A 1 86 ? -2.893 -6.264 -8.930 1.00 87.81 86 ILE A N 1
ATOM 659 C CA . ILE A 1 86 ? -3.578 -5.945 -10.189 1.00 87.81 86 ILE A CA 1
ATOM 660 C C . ILE A 1 86 ? -2.720 -5.001 -11.045 1.00 87.81 86 ILE A C 1
ATOM 662 O O . ILE A 1 86 ? -2.586 -5.224 -12.248 1.00 87.81 86 ILE A O 1
ATOM 666 N N . LEU A 1 87 ? -2.097 -3.986 -10.438 1.00 84.50 87 LEU A N 1
ATOM 667 C CA . LEU A 1 87 ? -1.237 -3.034 -11.152 1.00 84.50 87 LEU A CA 1
ATOM 668 C C . LEU A 1 87 ? 0.049 -3.678 -11.680 1.00 84.50 87 LEU A C 1
ATOM 670 O O . LEU A 1 87 ? 0.427 -3.405 -12.819 1.00 84.50 87 LEU A O 1
ATOM 674 N N . ILE A 1 88 ? 0.687 -4.560 -10.903 1.00 82.69 88 ILE A N 1
ATOM 675 C CA . ILE A 1 88 ? 1.838 -5.343 -11.382 1.00 82.69 88 ILE A CA 1
ATOM 676 C C . ILE A 1 88 ? 1.427 -6.213 -12.564 1.00 82.69 88 ILE A C 1
ATOM 678 O O . ILE A 1 88 ? 2.097 -6.191 -13.596 1.00 82.69 88 ILE A O 1
ATOM 682 N N . LEU A 1 89 ? 0.330 -6.968 -12.431 1.00 83.06 89 LEU A N 1
ATOM 683 C CA . LEU A 1 89 ? -0.118 -7.881 -13.481 1.00 83.06 89 LEU A CA 1
ATOM 684 C C . LEU A 1 89 ? -0.415 -7.113 -14.772 1.00 83.06 89 LEU A C 1
ATOM 686 O O . LEU A 1 89 ? -0.017 -7.535 -15.856 1.00 83.06 89 LEU A O 1
ATOM 690 N N . PHE A 1 90 ? -1.067 -5.956 -14.650 1.00 82.31 90 PHE A N 1
ATOM 691 C CA . PHE A 1 90 ? -1.347 -5.073 -15.775 1.00 82.31 90 PHE A CA 1
ATOM 692 C C . PHE A 1 90 ? -0.058 -4.516 -16.397 1.00 82.31 90 PHE A C 1
ATOM 694 O O . PHE A 1 90 ? 0.104 -4.547 -17.618 1.00 82.31 90 PHE A O 1
ATOM 701 N N . GLY A 1 91 ? 0.893 -4.069 -15.572 1.00 77.88 91 GLY A N 1
ATOM 702 C CA . GLY A 1 91 ? 2.199 -3.585 -16.022 1.00 77.88 91 GLY A CA 1
ATOM 703 C C . GLY A 1 91 ? 3.017 -4.646 -16.764 1.00 77.88 91 GLY A C 1
ATOM 704 O O . GLY A 1 91 ? 3.654 -4.343 -17.773 1.00 77.88 91 GLY A O 1
ATOM 705 N N . GLN A 1 92 ? 2.959 -5.900 -16.319 1.00 75.38 92 GLN A N 1
ATOM 706 C CA . GLN A 1 92 ? 3.662 -7.005 -16.968 1.00 75.38 92 GLN A CA 1
ATOM 707 C C . GLN A 1 92 ? 2.960 -7.490 -18.243 1.00 75.38 92 GLN A C 1
ATOM 709 O O . GLN A 1 92 ? 3.620 -7.699 -19.258 1.00 75.38 92 GLN A O 1
ATOM 714 N N . LEU A 1 93 ? 1.634 -7.664 -18.225 1.00 73.88 93 LEU A N 1
ATOM 715 C CA . LEU A 1 93 ? 0.898 -8.257 -19.350 1.00 73.88 93 LEU A CA 1
ATOM 716 C C . LEU A 1 93 ? 0.629 -7.261 -20.482 1.00 73.88 93 LEU A C 1
ATOM 718 O O . LEU A 1 93 ? 0.740 -7.623 -21.653 1.00 73.88 93 LEU A O 1
ATOM 722 N N . VAL A 1 94 ? 0.269 -6.018 -20.147 1.00 73.75 94 VAL A N 1
ATOM 723 C CA . VAL A 1 94 ? -0.160 -5.013 -21.133 1.00 73.75 94 VAL A CA 1
ATOM 724 C C . VAL A 1 94 ? 1.013 -4.160 -21.590 1.00 73.75 94 VAL A C 1
ATOM 726 O O . VAL A 1 94 ? 1.210 -3.970 -22.788 1.00 73.75 94 VAL A O 1
ATOM 729 N N . LEU A 1 95 ? 1.811 -3.670 -20.640 1.00 68.12 95 LEU A N 1
ATOM 730 C CA . LEU A 1 95 ? 2.927 -2.768 -20.929 1.00 68.12 95 LEU A CA 1
ATOM 731 C C . LEU A 1 95 ? 4.250 -3.515 -21.172 1.00 68.12 95 LEU A C 1
ATOM 733 O O . LEU A 1 95 ? 5.220 -2.878 -21.570 1.00 68.12 95 LEU A O 1
ATOM 737 N N . LYS A 1 96 ? 4.290 -4.844 -20.960 1.00 67.56 96 LYS A N 1
ATOM 738 C CA . LYS A 1 96 ? 5.494 -5.694 -21.074 1.00 67.56 96 LYS A CA 1
ATOM 739 C C . LYS A 1 96 ? 6.699 -5.134 -20.309 1.00 67.56 96 LYS A C 1
ATOM 741 O O . LYS A 1 96 ? 7.840 -5.336 -20.714 1.00 67.56 96 LYS A O 1
ATOM 746 N N . VAL A 1 97 ? 6.444 -4.433 -19.202 1.00 67.56 97 VAL A N 1
ATOM 747 C CA . VAL A 1 97 ? 7.501 -3.821 -18.393 1.00 67.56 97 VAL A CA 1
ATOM 748 C C . VAL A 1 97 ? 8.281 -4.920 -17.685 1.00 67.56 97 VAL A C 1
ATOM 750 O O . VAL A 1 97 ? 7.702 -5.785 -17.020 1.00 67.56 97 VAL A O 1
ATOM 753 N N . ASN A 1 98 ? 9.606 -4.865 -17.780 1.00 66.75 98 ASN A N 1
ATOM 754 C CA . ASN A 1 98 ? 10.484 -5.744 -17.021 1.00 66.75 98 ASN A CA 1
ATOM 755 C C . ASN A 1 98 ? 10.634 -5.218 -15.588 1.00 66.75 98 ASN A C 1
ATOM 757 O O . ASN A 1 98 ? 11.507 -4.412 -15.289 1.00 66.75 98 ASN A O 1
ATOM 761 N N . TRP A 1 99 ? 9.794 -5.706 -14.673 1.00 65.00 99 TRP A N 1
ATOM 762 C CA . TRP A 1 99 ? 9.844 -5.357 -13.240 1.00 65.00 99 TRP A CA 1
ATOM 763 C C . TRP A 1 99 ? 11.036 -5.982 -12.482 1.00 65.00 99 TRP A C 1
ATOM 765 O O . TRP A 1 99 ? 11.154 -5.830 -11.268 1.00 65.00 99 TRP A O 1
ATOM 775 N N . GLY A 1 100 ? 11.930 -6.677 -13.190 1.00 61.34 100 GLY A N 1
ATOM 776 C CA . GLY A 1 100 ? 13.130 -7.315 -12.656 1.00 61.34 100 GLY A CA 1
ATOM 777 C C . GLY A 1 100 ? 13.187 -8.812 -12.957 1.00 61.34 100 GLY A C 1
ATOM 778 O O . GLY A 1 100 ? 12.169 -9.475 -13.132 1.00 61.34 100 GLY A O 1
ATOM 779 N N . ASN A 1 101 ? 14.405 -9.355 -12.985 1.00 64.81 101 ASN A N 1
ATOM 780 C CA . ASN A 1 101 ? 14.666 -10.757 -13.335 1.00 64.81 101 ASN A CA 1
ATOM 781 C C . ASN A 1 101 ? 14.254 -11.755 -12.227 1.00 64.81 101 ASN A C 1
ATOM 783 O O . ASN A 1 101 ? 14.251 -12.962 -12.455 1.00 64.81 101 ASN A O 1
ATOM 787 N N . LEU A 1 102 ? 13.929 -11.261 -11.021 1.00 75.31 102 LEU A N 1
ATOM 788 C CA . LEU A 1 102 ? 13.534 -12.061 -9.857 1.00 75.31 102 LEU A CA 1
ATOM 789 C C . LEU A 1 102 ? 12.126 -11.667 -9.366 1.00 75.31 102 LEU A C 1
ATOM 791 O O . LEU A 1 102 ? 12.003 -10.767 -8.530 1.00 75.31 102 LEU A O 1
ATOM 795 N N . PRO A 1 103 ? 11.058 -12.363 -9.802 1.00 72.56 103 PRO A N 1
ATOM 796 C CA . PRO A 1 103 ? 9.682 -12.047 -9.401 1.00 72.56 103 PRO A CA 1
ATOM 797 C C . PRO A 1 103 ? 9.456 -12.170 -7.885 1.00 72.56 103 PRO A C 1
ATOM 799 O O . PRO A 1 103 ? 8.640 -11.451 -7.313 1.00 72.56 103 PRO A O 1
ATOM 802 N N . LEU A 1 104 ? 10.226 -13.028 -7.209 1.00 75.88 104 LEU A N 1
ATOM 803 C CA . LEU A 1 104 ? 10.148 -13.203 -5.759 1.00 75.88 104 LEU A CA 1
ATOM 804 C C . LEU A 1 104 ? 10.643 -11.968 -4.983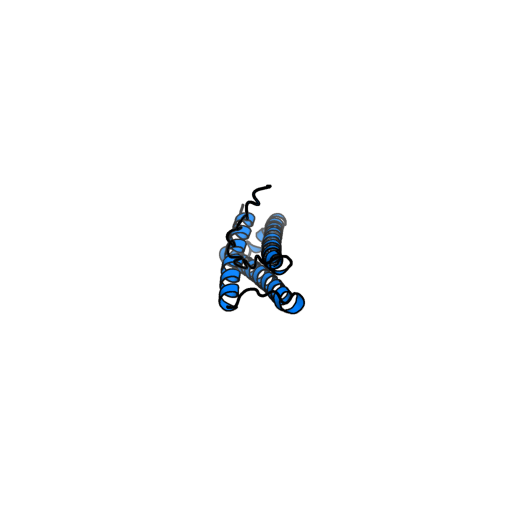 1.00 75.88 104 LEU A C 1
ATOM 806 O O . LEU A 1 104 ? 10.087 -11.639 -3.938 1.00 75.88 104 LEU A O 1
ATOM 810 N N . GLY A 1 105 ? 11.649 -11.257 -5.507 1.00 79.38 105 GLY A N 1
ATOM 811 C CA . GLY A 1 105 ? 12.152 -10.021 -4.897 1.00 79.38 105 GLY A CA 1
ATOM 812 C C . GLY A 1 105 ? 11.131 -8.888 -4.978 1.00 79.38 105 GLY A C 1
ATOM 813 O O . GLY A 1 105 ? 10.913 -8.178 -3.998 1.00 79.38 105 GLY A O 1
ATOM 814 N N . VAL A 1 106 ? 10.438 -8.783 -6.116 1.00 79.75 106 VAL A N 1
ATOM 815 C CA . VAL A 1 106 ? 9.339 -7.826 -6.306 1.00 79.75 106 VAL A CA 1
ATOM 816 C C . VAL A 1 106 ? 8.200 -8.127 -5.334 1.00 79.75 106 VAL A C 1
ATOM 818 O O . VAL A 1 106 ? 7.733 -7.218 -4.656 1.00 79.75 106 VAL A O 1
ATOM 821 N N . LEU A 1 107 ? 7.799 -9.394 -5.189 1.00 80.88 107 LEU A N 1
ATOM 822 C CA . LEU A 1 107 ? 6.753 -9.790 -4.240 1.00 80.88 107 LEU A CA 1
ATOM 823 C C . LEU A 1 107 ? 7.093 -9.367 -2.801 1.00 80.88 107 LEU A C 1
ATOM 825 O O . LEU A 1 107 ? 6.251 -8.795 -2.111 1.00 80.88 107 LEU A O 1
ATOM 829 N N . LEU A 1 108 ? 8.324 -9.621 -2.352 1.00 86.00 108 LEU A N 1
ATOM 830 C CA . LEU A 1 108 ? 8.756 -9.288 -0.993 1.00 86.00 108 LEU A CA 1
ATOM 831 C C . LEU A 1 108 ? 8.768 -7.771 -0.757 1.00 86.00 108 LEU A C 1
ATOM 833 O O . LEU A 1 108 ? 8.300 -7.306 0.285 1.00 86.00 108 LEU A O 1
ATOM 837 N N . LEU A 1 109 ? 9.231 -7.000 -1.746 1.00 85.50 109 LEU A N 1
ATOM 838 C CA . LEU A 1 109 ? 9.184 -5.537 -1.717 1.00 85.50 109 LEU A CA 1
ATOM 839 C C . LEU A 1 109 ? 7.737 -5.049 -1.605 1.00 85.50 109 LEU A C 1
ATOM 841 O O . LEU A 1 109 ? 7.435 -4.235 -0.736 1.00 85.50 109 LEU A O 1
ATOM 845 N N . VAL A 1 110 ? 6.828 -5.593 -2.416 1.00 84.44 110 VAL A N 1
ATOM 846 C CA . VAL A 1 110 ? 5.402 -5.238 -2.386 1.00 84.44 110 VAL A CA 1
ATOM 847 C C . VAL A 1 110 ? 4.787 -5.522 -1.026 1.00 84.44 110 VAL A C 1
ATOM 849 O O . VAL A 1 110 ? 4.113 -4.656 -0.477 1.00 84.44 110 VAL A O 1
ATOM 852 N N . VAL A 1 111 ? 5.037 -6.698 -0.450 1.00 86.19 111 VAL A N 1
ATOM 853 C CA . VAL A 1 111 ? 4.519 -7.044 0.880 1.00 86.19 111 VAL A CA 1
ATOM 854 C C . VAL A 1 111 ? 5.047 -6.069 1.933 1.00 86.19 111 VAL A C 1
ATOM 856 O O . VAL A 1 111 ? 4.261 -5.546 2.722 1.00 86.19 111 VAL A O 1
ATOM 859 N N . SER A 1 112 ? 6.350 -5.776 1.924 1.00 88.69 112 SER A N 1
ATOM 860 C CA . SER A 1 112 ? 6.962 -4.819 2.853 1.00 88.69 112 SER A CA 1
ATOM 861 C C . SER A 1 112 ? 6.384 -3.409 2.695 1.00 88.69 112 SER A C 1
ATOM 863 O O . SER A 1 112 ? 6.041 -2.760 3.686 1.00 88.69 112 SER A O 1
ATOM 865 N N . TYR A 1 113 ? 6.203 -2.960 1.453 1.00 87.81 113 TYR A N 1
ATOM 866 C CA . TYR A 1 113 ? 5.630 -1.660 1.136 1.00 87.81 113 TYR A CA 1
ATOM 867 C C . TYR A 1 113 ? 4.169 -1.561 1.587 1.00 87.81 113 TYR A C 1
ATOM 869 O O . TYR A 1 113 ? 3.826 -0.660 2.348 1.00 87.81 113 TYR A O 1
ATOM 877 N N . VAL A 1 114 ? 3.315 -2.512 1.202 1.00 85.94 114 VAL A N 1
ATOM 878 C CA . VAL A 1 114 ? 1.894 -2.516 1.588 1.00 85.94 114 VAL A CA 1
ATOM 879 C C . VAL A 1 114 ? 1.743 -2.607 3.109 1.00 85.94 114 VAL A C 1
ATOM 881 O O . VAL A 1 114 ? 0.876 -1.938 3.673 1.00 85.94 114 VAL A O 1
ATOM 884 N N . LEU A 1 115 ? 2.608 -3.361 3.795 1.00 87.00 115 LEU A N 1
ATOM 885 C CA . LEU A 1 115 ? 2.630 -3.418 5.258 1.00 87.00 115 LEU A CA 1
ATOM 886 C C . LEU A 1 115 ? 2.978 -2.054 5.875 1.00 87.00 115 LEU A C 1
ATOM 888 O O . LEU A 1 115 ? 2.283 -1.598 6.784 1.00 87.00 115 LEU A O 1
ATOM 892 N N . SER A 1 116 ? 4.009 -1.381 5.355 1.00 88.38 116 SER A N 1
ATOM 893 C CA . SER A 1 116 ? 4.412 -0.041 5.798 1.00 88.38 116 SER A CA 1
ATOM 894 C C . SER A 1 116 ? 3.298 0.987 5.586 1.00 88.38 116 SER A C 1
ATOM 896 O O . SER A 1 116 ? 2.932 1.711 6.516 1.00 88.38 116 SER A O 1
ATOM 898 N N . VAL A 1 117 ? 2.697 1.005 4.394 1.00 84.69 117 VAL A N 1
ATOM 899 C CA . VAL A 1 117 ? 1.620 1.943 4.063 1.00 84.69 117 VAL A CA 1
ATOM 900 C C . VAL A 1 117 ? 0.370 1.656 4.892 1.00 84.69 117 VAL A C 1
ATOM 902 O O . VAL A 1 117 ? -0.232 2.591 5.412 1.00 84.69 117 VAL A O 1
ATOM 905 N N . THR A 1 118 ? 0.005 0.389 5.103 1.00 84.81 118 THR A N 1
ATOM 906 C CA . THR A 1 118 ? -1.109 0.032 5.999 1.00 84.81 118 THR A CA 1
ATOM 907 C C . THR A 1 118 ? -0.850 0.546 7.416 1.00 84.81 118 THR A C 1
ATOM 909 O O . THR A 1 118 ? -1.739 1.148 8.017 1.00 84.81 118 THR A O 1
ATOM 912 N N . GLY A 1 119 ? 0.376 0.392 7.931 1.00 83.56 119 GLY A N 1
ATOM 913 C CA . GLY A 1 119 ? 0.784 0.968 9.214 1.00 83.56 119 GLY A CA 1
ATOM 914 C C . GLY A 1 119 ? 0.537 2.478 9.275 1.00 83.56 119 GLY A C 1
ATOM 915 O O . GLY A 1 119 ? -0.137 2.954 10.190 1.00 83.56 119 GLY A O 1
ATOM 916 N N . LEU A 1 120 ? 0.979 3.219 8.256 1.00 84.06 120 LEU A N 1
ATOM 917 C CA . LEU A 1 120 ? 0.732 4.662 8.153 1.00 84.06 120 LEU A CA 1
ATOM 918 C C . LEU A 1 120 ? -0.764 5.003 8.101 1.00 84.06 120 LEU A C 1
ATOM 920 O O . LEU A 1 120 ? -1.218 5.869 8.846 1.00 84.06 120 LEU A O 1
ATOM 924 N N . GLY A 1 121 ? -1.546 4.304 7.278 1.00 81.25 121 GLY A N 1
ATOM 925 C CA . GLY A 1 121 ? -2.988 4.533 7.160 1.00 81.25 121 GLY A CA 1
ATOM 926 C C . GLY A 1 121 ? -3.733 4.324 8.469 1.00 81.25 121 GLY A C 1
ATOM 927 O O . GLY A 1 121 ? -4.646 5.074 8.812 1.00 81.25 121 GLY A O 1
ATOM 928 N N . THR A 1 122 ? -3.314 3.327 9.238 1.00 77.81 122 THR A N 1
ATOM 929 C CA . THR A 1 122 ? -3.936 3.030 10.527 1.00 77.81 122 THR A CA 1
ATOM 930 C C . THR A 1 122 ? -3.570 4.047 11.598 1.00 77.81 122 THR A C 1
ATOM 932 O O . THR A 1 122 ? -4.443 4.432 12.371 1.00 77.81 122 THR A O 1
ATOM 935 N N . LEU A 1 123 ? -2.337 4.566 11.589 1.00 80.88 123 LEU A N 1
ATOM 936 C CA . LEU A 1 123 ? -1.938 5.689 12.438 1.00 80.88 123 LEU A CA 1
ATOM 937 C C . LEU A 1 123 ? -2.768 6.938 12.115 1.00 80.88 123 LEU A C 1
ATOM 939 O O . LEU A 1 123 ? -3.327 7.546 13.024 1.00 80.88 123 LEU A O 1
ATOM 943 N N . LEU A 1 124 ? -2.928 7.263 10.827 1.00 77.25 124 LEU A N 1
ATOM 944 C CA . LEU A 1 124 ? -3.766 8.379 10.370 1.00 77.25 124 LEU A CA 1
ATOM 945 C C . LEU A 1 124 ? -5.250 8.210 10.714 1.00 77.25 124 LEU A C 1
ATOM 947 O O . LEU A 1 124 ? -5.956 9.197 10.850 1.00 77.25 124 LEU A O 1
ATOM 951 N N . SER A 1 125 ? -5.733 6.974 10.834 1.00 69.88 125 SER A N 1
ATOM 952 C CA . SER A 1 125 ? -7.127 6.697 11.201 1.00 69.88 125 SER A CA 1
ATOM 953 C C . SER A 1 125 ? -7.385 6.800 12.708 1.00 69.88 125 SER A C 1
ATOM 955 O O . SER A 1 125 ? -8.536 6.922 13.134 1.00 69.88 125 SER A O 1
ATOM 957 N N . VAL A 1 126 ? -6.331 6.652 13.518 1.00 70.25 126 VAL A N 1
ATOM 958 C CA . VAL A 1 126 ? -6.394 6.720 14.985 1.00 70.25 126 VAL A CA 1
ATOM 959 C C . VAL A 1 126 ? -6.313 8.164 15.482 1.00 70.25 126 VAL A C 1
ATOM 961 O O . VAL A 1 126 ? -7.016 8.489 16.444 1.00 70.25 126 VAL A O 1
ATOM 964 N N . VAL A 1 127 ? -5.467 8.985 14.846 1.00 59.66 127 VAL A N 1
ATOM 965 C CA . VA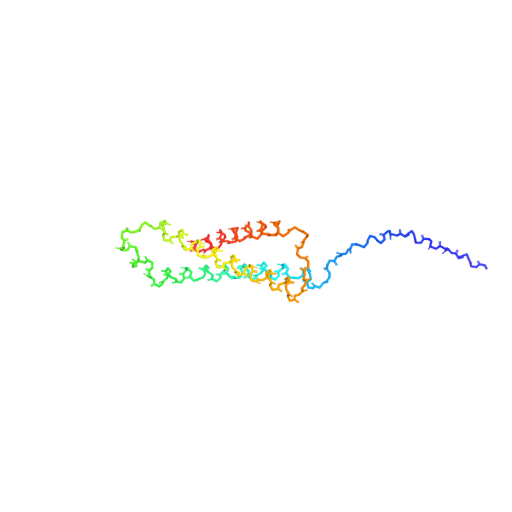L A 1 127 ? -5.309 10.428 15.112 1.00 59.66 127 VAL A CA 1
ATOM 966 C C . VAL A 1 127 ? -6.571 11.181 14.703 1.00 59.66 127 VAL A C 1
ATOM 968 O O . VAL A 1 127 ? -7.121 11.889 15.576 1.00 59.66 127 VAL A O 1
#

pLDDT: mean 71.84, std 12.75, range [42.94, 88.69]